Protein AF-A0AA40HML6-F1 (afdb_monomer_lite)

pLDDT: mean 90.64, std 9.3, range [51.56, 98.38]

InterPro domains:
  IPR027005 O-mannosyl-transferase-like [PTHR10050] (1-87)
  IPR032421 Protein O-mannosyl-transferase, C-terminal four TM domain [PF16192] (1-84)

Structure (mmCIF, N/CA/C/O backbone):
data_AF-A0AA40HML6-F1
#
_entry.id   AF-A0AA40HML6-F1
#
loop_
_atom_site.group_PDB
_atom_site.id
_atom_site.type_symbol
_atom_site.label_atom_id
_atom_site.label_alt_id
_atom_site.label_comp_id
_atom_site.label_asym_id
_atom_site.label_entity_id
_atom_site.label_seq_id
_atom_site.pdbx_PDB_ins_code
_atom_site.Cartn_x
_atom_site.Cartn_y
_atom_site.Cartn_z
_atom_site.occupancy
_atom_site.B_iso_or_equiv
_atom_site.auth_seq_id
_atom_site.auth_comp_id
_atom_site.auth_asym_id
_atom_site.auth_atom_id
_atom_site.pdbx_PDB_model_num
ATOM 1 N N . MET A 1 1 ? -21.520 -21.541 -0.781 1.00 51.56 1 MET A N 1
ATOM 2 C CA . MET A 1 1 ? -20.845 -21.151 0.478 1.00 51.56 1 MET A CA 1
ATOM 3 C C . MET A 1 1 ? -21.739 -20.131 1.163 1.00 51.56 1 MET A C 1
ATOM 5 O O . MET A 1 1 ? -21.680 -18.967 0.806 1.00 51.56 1 MET A O 1
ATOM 9 N N . GLU A 1 2 ? -22.602 -20.552 2.086 1.00 69.94 2 GLU A N 1
ATOM 10 C CA . GLU A 1 2 ? -23.446 -19.629 2.864 1.00 69.94 2 GLU A CA 1
ATOM 11 C C . GLU A 1 2 ? -22.843 -19.446 4.256 1.00 69.94 2 GLU A C 1
ATOM 13 O O . GLU A 1 2 ? -23.280 -20.031 5.241 1.00 69.94 2 GLU A O 1
ATOM 18 N N . LYS A 1 3 ? -21.737 -18.704 4.321 1.00 79.94 3 LYS A N 1
ATOM 19 C CA . LYS A 1 3 ? -21.116 -18.289 5.582 1.00 79.94 3 LYS A CA 1
ATOM 20 C C . LYS A 1 3 ? -20.914 -16.788 5.518 1.00 79.94 3 LYS A C 1
ATOM 22 O O . LYS A 1 3 ? -20.373 -16.295 4.531 1.00 79.94 3 LYS A O 1
ATOM 27 N N . THR A 1 4 ? -21.337 -16.076 6.556 1.00 87.38 4 THR A N 1
ATOM 28 C CA . THR A 1 4 ? -21.080 -14.640 6.687 1.00 87.38 4 THR A CA 1
ATOM 29 C C . THR A 1 4 ? -19.573 -14.410 6.731 1.00 87.38 4 THR A C 1
ATOM 31 O O . THR A 1 4 ? -18.889 -14.907 7.626 1.00 87.38 4 THR A O 1
ATOM 34 N N . LEU A 1 5 ? -19.049 -13.685 5.744 1.00 90.81 5 LEU A N 1
ATOM 35 C CA . LEU A 1 5 ? -17.633 -13.348 5.652 1.00 90.81 5 LEU A CA 1
ATOM 36 C C . LEU A 1 5 ? -17.406 -11.921 6.141 1.00 90.81 5 LEU A C 1
ATOM 38 O O . LEU A 1 5 ? -18.043 -10.974 5.690 1.00 90.81 5 LEU A O 1
ATOM 42 N N . PHE A 1 6 ? -16.444 -11.785 7.043 1.00 92.19 6 PHE A N 1
ATOM 43 C CA . PHE A 1 6 ? -15.908 -10.505 7.500 1.00 92.19 6 PHE A CA 1
ATOM 44 C C . PHE A 1 6 ? -14.557 -10.200 6.851 1.00 92.19 6 PHE A C 1
ATOM 46 O O . PHE A 1 6 ? -13.880 -11.107 6.364 1.00 92.19 6 PHE A O 1
ATOM 53 N N . LEU A 1 7 ? -14.127 -8.938 6.925 1.00 90.94 7 LEU A N 1
ATOM 54 C CA . LEU A 1 7 ? -12.902 -8.446 6.288 1.00 90.94 7 LEU A CA 1
ATOM 55 C C . LEU A 1 7 ? -11.640 -9.230 6.683 1.00 90.94 7 LEU A C 1
ATOM 57 O O . LEU A 1 7 ? -10.766 -9.433 5.847 1.00 90.94 7 LEU A O 1
ATOM 61 N N . TYR A 1 8 ? -11.544 -9.725 7.922 1.00 92.69 8 TYR A N 1
ATOM 62 C CA . TYR A 1 8 ? -10.359 -10.466 8.364 1.00 92.69 8 TYR A CA 1
ATOM 63 C C . TYR A 1 8 ? -10.139 -11.780 7.592 1.00 92.69 8 TYR A C 1
ATOM 65 O O . TYR A 1 8 ? -9.003 -12.229 7.468 1.00 92.69 8 TYR A O 1
ATOM 73 N N . HIS A 1 9 ? -11.189 -12.370 7.006 1.00 94.75 9 HIS A N 1
ATOM 74 C CA . HIS A 1 9 ? -11.052 -13.554 6.149 1.00 94.75 9 HIS A CA 1
ATOM 75 C C . HIS A 1 9 ? -10.294 -13.253 4.850 1.00 94.75 9 HIS A C 1
ATOM 77 O O . HIS A 1 9 ? -9.788 -14.172 4.214 1.00 94.75 9 HIS A O 1
ATOM 83 N N . TYR A 1 10 ? -10.200 -11.978 4.458 1.00 95.62 10 TYR A N 1
ATOM 84 C CA . TYR A 1 10 ? -9.434 -11.537 3.296 1.00 95.62 10 TYR A CA 1
ATOM 85 C C . TYR A 1 10 ? -7.934 -11.373 3.595 1.00 95.62 10 TYR A C 1
ATOM 87 O O . TYR A 1 10 ? -7.124 -11.377 2.670 1.00 95.62 10 TYR A O 1
ATOM 95 N N . LEU A 1 11 ? -7.534 -11.260 4.871 1.00 94.56 11 LEU A N 1
ATOM 96 C CA . LEU A 1 11 ? -6.142 -10.983 5.253 1.00 94.56 11 LEU A CA 1
ATOM 97 C C . LEU A 1 11 ? -5.128 -11.988 4.683 1.00 94.56 11 LEU A C 1
ATOM 99 O O . LEU A 1 11 ? -4.108 -11.524 4.179 1.00 94.56 11 LEU A O 1
ATOM 103 N N . PRO A 1 12 ? -5.381 -13.314 4.660 1.00 96.81 12 PRO A N 1
ATOM 104 C CA . PRO A 1 12 ? -4.438 -14.256 4.060 1.00 96.81 12 PRO A CA 1
ATOM 105 C C . PRO A 1 12 ? -4.181 -13.976 2.574 1.00 96.81 12 PRO A C 1
ATOM 107 O O . PRO A 1 12 ? -3.034 -13.962 2.134 1.00 96.81 12 PRO A O 1
ATOM 110 N N . ALA A 1 13 ? -5.237 -13.695 1.803 1.00 96.81 13 ALA A N 1
ATOM 111 C CA . ALA A 1 13 ? -5.113 -13.355 0.386 1.00 96.81 13 ALA A CA 1
ATOM 112 C C . ALA A 1 13 ? -4.344 -12.038 0.195 1.00 96.81 13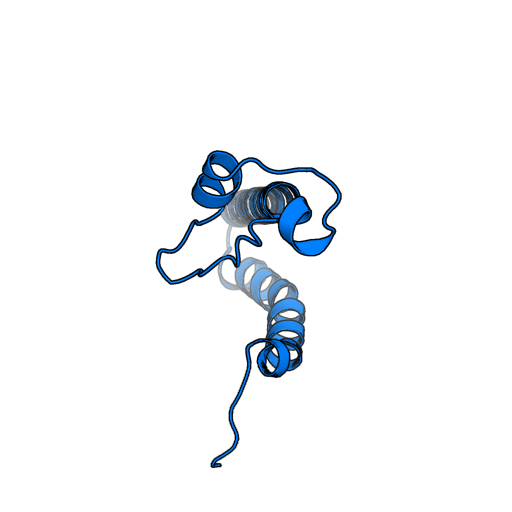 ALA A C 1
ATOM 114 O O . ALA A 1 13 ? -3.450 -11.955 -0.648 1.00 96.81 13 ALA A O 1
ATOM 115 N N . LEU A 1 14 ? -4.633 -11.037 1.033 1.00 96.75 14 LEU A N 1
ATOM 116 C CA . LEU A 1 14 ? -3.904 -9.772 1.048 1.00 96.75 14 LEU A CA 1
ATOM 117 C C . LEU A 1 14 ? -2.409 -9.972 1.337 1.00 96.75 14 LEU A C 1
ATOM 119 O O . LEU A 1 14 ? -1.583 -9.346 0.679 1.00 96.75 14 LEU A O 1
ATOM 123 N N . THR A 1 15 ? -2.039 -10.853 2.272 1.00 97.19 15 THR A N 1
ATOM 124 C CA . THR A 1 15 ? -0.632 -11.157 2.573 1.00 97.19 15 THR A CA 1
ATOM 125 C C . THR A 1 15 ? 0.103 -11.675 1.341 1.00 97.19 15 THR A C 1
ATOM 127 O O . THR A 1 15 ? 1.164 -11.151 1.006 1.00 97.19 15 THR A O 1
ATOM 130 N N . PHE A 1 16 ? -0.465 -12.647 0.619 1.00 97.38 16 PHE A N 1
ATOM 131 C CA . PHE A 1 16 ? 0.145 -13.144 -0.620 1.00 97.38 16 PHE A CA 1
ATOM 132 C C . PHE A 1 16 ? 0.238 -12.062 -1.696 1.00 97.38 16 PHE A C 1
ATOM 134 O O . PHE A 1 16 ? 1.251 -11.969 -2.388 1.00 97.38 16 PHE A O 1
ATOM 141 N N . GLN A 1 17 ? -0.776 -11.203 -1.804 1.00 96.62 17 GLN A N 1
ATOM 142 C CA . GLN A 1 17 ? -0.753 -10.078 -2.733 1.00 96.62 17 GLN A CA 1
ATOM 143 C C . GLN A 1 17 ? 0.369 -9.082 -2.396 1.00 96.62 17 GLN A C 1
ATOM 145 O O . GLN A 1 17 ? 1.059 -8.626 -3.304 1.00 96.62 17 GLN A O 1
ATOM 150 N N . ILE A 1 18 ? 0.605 -8.788 -1.112 1.00 96.75 18 ILE A N 1
ATOM 151 C CA . ILE A 1 18 ? 1.714 -7.927 -0.665 1.00 96.75 18 ILE A CA 1
ATOM 152 C C . ILE A 1 18 ? 3.070 -8.576 -0.965 1.00 96.75 18 ILE A C 1
ATOM 154 O O . ILE A 1 18 ? 3.965 -7.900 -1.466 1.00 96.75 18 ILE A O 1
ATOM 158 N N . LEU A 1 19 ? 3.218 -9.879 -0.714 1.00 96.75 19 LEU A N 1
ATOM 159 C CA . LEU A 1 19 ? 4.447 -10.621 -1.028 1.00 96.75 19 LEU A CA 1
ATOM 160 C C . LEU A 1 19 ? 4.751 -10.657 -2.534 1.00 96.75 19 LEU A C 1
ATOM 162 O O . LEU A 1 19 ? 5.916 -10.706 -2.923 1.00 96.75 19 LEU A O 1
ATOM 166 N N . LEU A 1 20 ? 3.722 -10.598 -3.382 1.00 97.75 20 LEU A N 1
ATOM 167 C CA . LEU A 1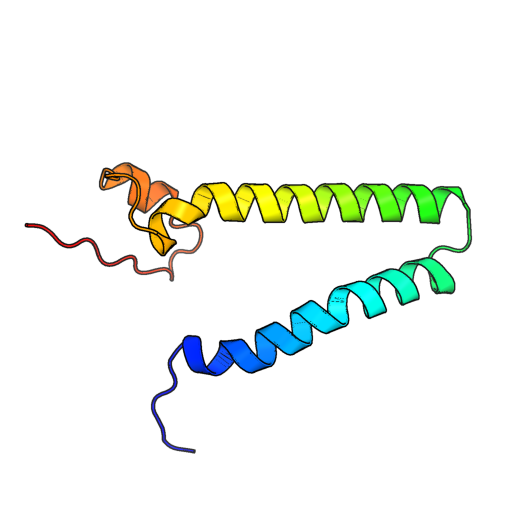 20 ? 3.866 -10.578 -4.838 1.00 97.75 20 LEU A CA 1
ATOM 168 C C . LEU A 1 20 ? 4.312 -9.208 -5.381 1.00 97.75 20 LEU A C 1
ATOM 170 O O . LEU A 1 20 ? 4.952 -9.149 -6.432 1.00 97.75 20 LEU A O 1
ATOM 174 N N . LEU A 1 21 ? 4.019 -8.107 -4.678 1.00 97.12 21 LEU A N 1
ATOM 175 C CA . LEU A 1 21 ? 4.369 -6.747 -5.114 1.00 97.12 21 LEU A CA 1
ATOM 176 C C . LEU A 1 21 ? 5.850 -6.569 -5.492 1.00 97.12 21 LEU A C 1
ATOM 178 O O . LEU A 1 21 ? 6.091 -6.101 -6.605 1.00 97.12 21 LEU A O 1
ATOM 182 N N . PRO A 1 22 ? 6.851 -6.933 -4.662 1.00 96.06 22 PRO A N 1
ATOM 183 C CA . PRO A 1 22 ? 8.256 -6.758 -5.038 1.00 96.06 22 PRO A CA 1
ATOM 184 C C . PRO A 1 22 ? 8.630 -7.545 -6.300 1.00 96.06 22 PRO A C 1
ATOM 186 O O . PRO A 1 22 ? 9.357 -7.021 -7.140 1.00 96.06 22 PRO A O 1
ATOM 189 N N . VAL A 1 23 ? 8.080 -8.752 -6.480 1.00 97.25 23 VAL A N 1
ATOM 190 C CA . VAL A 1 23 ? 8.323 -9.585 -7.670 1.00 97.25 23 VAL A CA 1
ATOM 191 C C . VAL A 1 23 ? 7.782 -8.902 -8.926 1.00 97.25 23 VAL A C 1
ATOM 193 O O . VAL A 1 23 ? 8.471 -8.820 -9.941 1.00 97.25 23 VAL A O 1
ATOM 196 N N . VAL A 1 24 ? 6.566 -8.356 -8.858 1.00 97.62 24 VAL A N 1
ATOM 197 C CA . VAL A 1 24 ? 5.946 -7.641 -9.983 1.00 97.62 24 VAL A CA 1
ATOM 198 C C . VAL A 1 24 ? 6.693 -6.346 -10.294 1.00 97.62 24 VAL A C 1
ATOM 200 O O . VAL A 1 24 ? 6.976 -6.072 -11.459 1.00 97.62 24 VAL A O 1
ATOM 203 N N . LEU A 1 25 ? 7.056 -5.562 -9.276 1.00 97.06 25 LEU A N 1
ATOM 204 C CA . LEU A 1 25 ? 7.819 -4.323 -9.458 1.00 97.06 25 LEU A CA 1
ATOM 205 C C . LEU A 1 25 ? 9.192 -4.597 -10.085 1.00 97.06 25 LEU A C 1
ATOM 207 O O . LEU A 1 25 ? 9.599 -3.882 -11.002 1.00 97.06 25 LEU A O 1
ATOM 211 N N . GLN A 1 26 ? 9.878 -5.654 -9.646 1.00 96.19 26 GLN A N 1
ATOM 212 C CA . GLN A 1 26 ? 11.133 -6.093 -10.252 1.00 96.19 26 GLN A CA 1
ATOM 213 C C . GLN A 1 26 ? 10.927 -6.485 -11.719 1.00 96.19 26 GLN A C 1
ATOM 215 O O . GLN A 1 26 ? 11.649 -5.998 -12.589 1.00 96.19 26 GLN A O 1
ATOM 220 N N . HIS A 1 27 ? 9.906 -7.292 -12.014 1.00 96.50 27 HIS A N 1
ATOM 221 C CA . HIS A 1 27 ? 9.624 -7.733 -13.378 1.00 96.50 27 HIS A CA 1
ATOM 222 C C . HIS A 1 27 ? 9.339 -6.554 -14.322 1.00 96.50 27 HIS A C 1
ATOM 224 O O . HIS A 1 27 ? 9.874 -6.513 -15.431 1.00 96.50 27 HIS A O 1
ATOM 230 N N . ILE A 1 28 ? 8.575 -5.553 -13.866 1.00 96.00 28 ILE A N 1
ATOM 231 C CA . ILE A 1 28 ? 8.317 -4.309 -14.612 1.00 96.00 28 ILE A CA 1
ATOM 232 C C . ILE A 1 28 ? 9.623 -3.548 -14.875 1.00 96.00 28 ILE A C 1
ATOM 234 O O . ILE A 1 28 ? 9.879 -3.140 -16.010 1.00 96.00 28 ILE A O 1
ATOM 238 N N . SER A 1 29 ? 10.466 -3.382 -13.855 1.00 95.19 29 SER A N 1
ATOM 239 C CA . SER A 1 29 ? 11.754 -2.687 -13.988 1.00 95.19 29 SER A CA 1
ATOM 240 C C . SER A 1 29 ? 12.684 -3.375 -14.996 1.00 95.19 29 SER A C 1
ATOM 242 O O . SER A 1 29 ? 13.335 -2.724 -15.815 1.00 95.19 29 SER A O 1
ATOM 244 N N . GLU A 1 30 ? 12.733 -4.705 -14.984 1.00 94.38 30 GLU A N 1
ATOM 245 C CA . GLU A 1 30 ? 13.617 -5.471 -15.862 1.00 94.38 30 GLU A CA 1
ATOM 246 C C . GLU A 1 30 ? 13.115 -5.517 -17.310 1.00 94.38 30 GLU A C 1
ATOM 248 O O . GLU A 1 30 ? 13.907 -5.317 -18.234 1.00 94.38 30 GLU A O 1
ATOM 253 N N . HIS A 1 31 ? 11.812 -5.740 -17.513 1.00 94.56 31 HIS A N 1
ATOM 254 C CA . HIS A 1 31 ? 11.249 -6.074 -18.828 1.00 94.56 31 HIS A CA 1
ATOM 255 C C . HIS A 1 31 ? 10.600 -4.879 -19.536 1.00 94.56 31 HIS A C 1
ATOM 257 O O . HIS A 1 31 ? 10.601 -4.814 -20.768 1.00 94.56 31 HIS A O 1
ATOM 263 N N . LEU A 1 32 ? 10.069 -3.915 -18.780 1.00 92.94 32 LEU A N 1
ATOM 264 C CA . LEU A 1 32 ? 9.359 -2.749 -19.313 1.00 92.94 32 LEU A CA 1
ATOM 265 C C . LEU A 1 32 ? 10.250 -1.496 -19.321 1.00 92.94 32 LEU A C 1
ATOM 267 O O . LEU A 1 32 ? 10.237 -0.720 -20.282 1.00 92.94 32 LEU A O 1
ATOM 271 N N . CYS A 1 33 ? 11.094 -1.314 -18.301 1.00 93.81 33 CYS A N 1
ATOM 272 C CA . CYS A 1 33 ? 12.022 -0.183 -18.217 1.00 93.81 33 CYS A CA 1
ATOM 273 C C . CYS A 1 33 ? 13.347 -0.480 -18.946 1.00 93.81 33 CYS A C 1
ATOM 275 O O . CYS A 1 33 ? 14.364 -0.834 -18.348 1.00 93.81 33 CYS A O 1
ATOM 277 N N . ARG A 1 34 ? 13.335 -0.300 -20.272 1.00 90.25 34 ARG A N 1
ATOM 278 C CA . ARG A 1 34 ? 14.486 -0.578 -21.157 1.00 90.25 34 ARG A CA 1
ATOM 279 C C . ARG A 1 34 ? 15.661 0.399 -21.031 1.00 90.25 34 ARG A C 1
ATOM 281 O O . ARG A 1 34 ? 16.790 0.012 -21.307 1.00 90.25 34 ARG A O 1
ATOM 288 N N . SER A 1 35 ? 15.413 1.655 -20.653 1.00 94.19 35 SER A N 1
ATOM 289 C CA . SER A 1 35 ? 16.451 2.687 -20.521 1.00 94.19 35 SER A CA 1
ATOM 290 C C . SER A 1 35 ? 16.798 2.954 -19.055 1.00 94.19 35 SER A C 1
ATOM 292 O O . SER A 1 35 ? 15.958 2.788 -18.167 1.00 94.19 35 SER A O 1
ATOM 294 N N . GLN A 1 36 ? 18.020 3.431 -18.798 1.00 92.94 36 GLN A N 1
ATOM 295 C CA . GLN A 1 36 ? 18.446 3.811 -17.447 1.00 92.94 36 GLN A CA 1
ATOM 296 C C . GLN A 1 36 ? 17.557 4.913 -16.859 1.00 92.94 36 GLN A C 1
ATOM 298 O O . GLN A 1 36 ? 17.210 4.860 -15.683 1.00 92.94 36 GLN A O 1
ATOM 303 N N . LEU A 1 37 ? 17.123 5.869 -17.688 1.00 95.69 37 LEU A N 1
ATOM 304 C CA . LEU A 1 37 ? 16.187 6.909 -17.268 1.00 95.69 37 LEU A CA 1
ATOM 305 C C . LEU A 1 37 ? 14.847 6.311 -16.821 1.00 95.69 37 LEU A C 1
ATOM 307 O O . LEU A 1 37 ? 14.351 6.679 -15.761 1.00 95.69 37 LEU A O 1
ATOM 311 N N . HIS A 1 38 ? 14.280 5.363 -17.578 1.00 95.50 38 HIS A N 1
ATOM 312 C CA . HIS A 1 38 ? 13.024 4.710 -17.195 1.00 95.50 38 HIS A CA 1
ATOM 313 C C . HIS A 1 38 ? 13.161 3.950 -15.876 1.00 95.50 38 HIS A C 1
ATOM 315 O O . HIS A 1 38 ? 12.264 4.031 -15.045 1.00 95.50 38 HIS A O 1
ATOM 321 N N . ARG A 1 39 ? 14.283 3.253 -15.661 1.00 94.44 39 ARG A N 1
ATOM 322 C CA . ARG A 1 39 ? 14.551 2.528 -14.409 1.00 94.44 39 ARG A CA 1
ATOM 323 C C . ARG A 1 39 ? 14.669 3.475 -13.218 1.00 94.44 39 ARG A C 1
ATOM 325 O O . ARG A 1 39 ? 14.053 3.223 -12.187 1.00 94.44 39 ARG A O 1
ATOM 332 N N . SER A 1 40 ? 15.394 4.583 -13.372 1.00 96.19 40 SER A N 1
ATOM 333 C CA . SER A 1 40 ? 15.523 5.600 -12.323 1.00 96.19 40 SER A CA 1
ATOM 334 C C . SER A 1 40 ? 14.187 6.271 -12.001 1.00 96.19 40 SER A C 1
ATOM 336 O O . SER A 1 40 ? 13.837 6.402 -10.830 1.00 96.19 40 SER A O 1
ATOM 338 N N . LEU A 1 41 ? 13.415 6.658 -13.023 1.00 97.12 41 LEU A N 1
ATOM 339 C CA . LEU A 1 41 ? 12.082 7.240 -12.841 1.00 97.12 41 LEU A 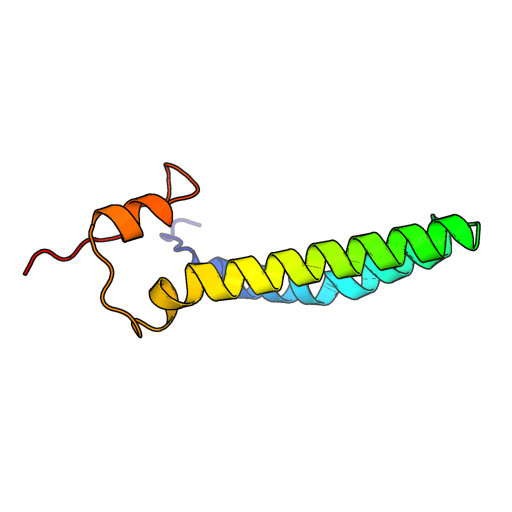CA 1
ATOM 340 C C . LEU A 1 41 ? 11.129 6.250 -12.168 1.00 97.12 41 LEU A C 1
ATOM 342 O O . LEU A 1 41 ? 10.441 6.612 -11.218 1.00 97.12 41 LEU A O 1
ATOM 346 N N . PHE A 1 42 ? 11.120 4.992 -12.611 1.00 97.56 42 PHE A N 1
ATOM 347 C CA . PHE A 1 42 ? 10.314 3.941 -12.000 1.00 97.56 42 PHE A CA 1
ATOM 348 C C . PHE A 1 42 ? 10.692 3.718 -10.532 1.00 97.56 42 PHE A C 1
ATOM 350 O O . PHE A 1 42 ? 9.815 3.702 -9.673 1.00 97.56 42 PHE A O 1
ATOM 357 N N . GLY A 1 43 ? 11.988 3.638 -10.217 1.00 97.06 43 GLY A N 1
ATOM 358 C CA . GLY A 1 43 ? 12.467 3.535 -8.839 1.00 97.06 43 GLY A CA 1
ATOM 359 C C . GLY A 1 43 ? 12.020 4.713 -7.969 1.00 97.06 43 GLY A C 1
ATOM 360 O O . GLY A 1 43 ? 11.509 4.502 -6.870 1.00 97.06 43 GLY A O 1
ATOM 361 N N . ALA A 1 44 ? 12.127 5.945 -8.474 1.00 98.00 44 ALA A N 1
ATOM 362 C CA . ALA A 1 44 ? 11.652 7.135 -7.767 1.00 98.00 44 ALA A CA 1
ATOM 363 C C . ALA A 1 44 ? 10.137 7.084 -7.499 1.00 98.00 44 ALA A C 1
ATOM 365 O O . ALA A 1 44 ? 9.699 7.397 -6.392 1.00 98.00 44 ALA A O 1
ATOM 366 N N . LEU A 1 45 ? 9.341 6.632 -8.475 1.00 97.81 45 LEU A N 1
ATOM 367 C CA . LEU A 1 45 ? 7.895 6.444 -8.315 1.00 97.81 45 LEU A CA 1
ATOM 368 C C . LEU A 1 45 ? 7.565 5.375 -7.267 1.00 97.81 45 LEU A C 1
ATOM 370 O O . LEU A 1 45 ? 6.671 5.589 -6.450 1.00 97.81 45 LEU A O 1
ATOM 374 N N . VAL A 1 46 ? 8.297 4.259 -7.241 1.00 97.88 46 VAL A N 1
ATOM 375 C CA . VAL A 1 46 ? 8.125 3.205 -6.226 1.00 97.88 46 VAL A CA 1
ATOM 376 C C . VAL A 1 46 ? 8.439 3.734 -4.828 1.00 97.88 46 VAL A C 1
ATOM 378 O O . VAL A 1 46 ? 7.667 3.494 -3.900 1.00 97.88 46 VAL A O 1
ATOM 381 N N . VAL A 1 47 ? 9.524 4.497 -4.666 1.00 98.12 47 VAL A N 1
ATOM 382 C CA . VAL A 1 47 ? 9.883 5.118 -3.380 1.00 98.12 47 VAL A CA 1
ATOM 383 C C . VAL A 1 47 ? 8.821 6.124 -2.939 1.00 98.12 47 VAL A C 1
ATOM 385 O O . VAL A 1 47 ? 8.409 6.107 -1.777 1.00 98.12 47 VAL A O 1
ATOM 388 N N . ALA A 1 48 ? 8.341 6.973 -3.849 1.00 98.38 48 ALA A N 1
ATOM 389 C CA . ALA A 1 48 ? 7.275 7.930 -3.561 1.00 98.38 48 ALA A CA 1
ATOM 390 C C . ALA A 1 48 ? 5.975 7.225 -3.139 1.00 98.38 48 ALA A C 1
ATOM 392 O O . ALA A 1 48 ? 5.373 7.587 -2.127 1.00 98.38 48 ALA A O 1
ATOM 393 N N . TRP A 1 49 ? 5.578 6.174 -3.860 1.00 98.12 49 TRP A N 1
ATOM 394 C CA . TRP A 1 49 ? 4.411 5.356 -3.535 1.00 98.12 49 TRP A CA 1
ATOM 395 C C . TRP A 1 49 ? 4.542 4.668 -2.169 1.00 98.12 49 TRP A C 1
ATOM 397 O O . TRP A 1 49 ? 3.626 4.749 -1.350 1.00 98.12 49 TRP A O 1
ATOM 407 N N . TYR A 1 50 ? 5.691 4.055 -1.877 1.00 97.56 50 TYR A N 1
ATOM 408 C CA . TYR A 1 50 ? 5.941 3.426 -0.578 1.00 97.56 50 TYR A CA 1
ATOM 409 C C . TYR A 1 50 ? 5.919 4.449 0.565 1.00 97.56 50 TYR A C 1
ATOM 411 O O . TYR A 1 50 ? 5.329 4.209 1.617 1.00 97.56 50 TYR A O 1
ATOM 419 N N . SER A 1 51 ? 6.493 5.632 0.340 1.00 98.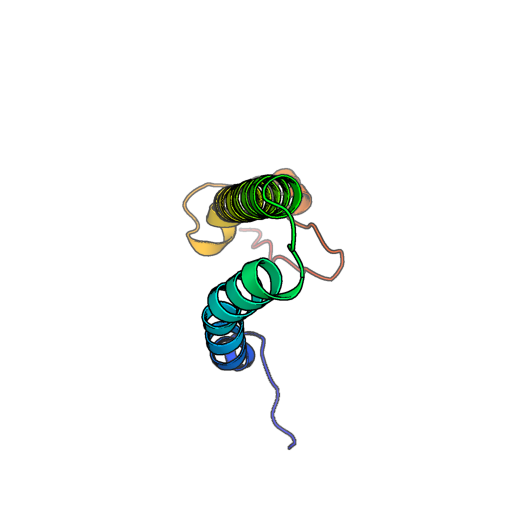38 51 SER A N 1
ATOM 420 C CA . SER A 1 51 ? 6.469 6.734 1.309 1.00 98.38 51 SER A CA 1
ATOM 421 C C . SER A 1 51 ? 5.038 7.197 1.596 1.00 98.38 51 SER A C 1
ATOM 423 O O . SER A 1 51 ? 4.681 7.412 2.754 1.00 98.38 51 SER A O 1
ATOM 425 N N . ALA A 1 52 ? 4.189 7.279 0.566 1.00 98.00 52 ALA A N 1
ATOM 426 C CA . ALA A 1 52 ? 2.767 7.560 0.730 1.00 98.00 52 ALA A CA 1
ATOM 427 C C . ALA A 1 52 ? 2.057 6.460 1.536 1.00 98.00 52 ALA A C 1
ATOM 429 O O . ALA A 1 52 ? 1.290 6.782 2.441 1.00 98.00 52 ALA A O 1
ATOM 430 N N . ALA A 1 53 ? 2.349 5.178 1.287 1.00 96.94 53 ALA A N 1
ATOM 431 C CA . ALA A 1 53 ? 1.799 4.068 2.071 1.00 96.94 53 ALA A CA 1
ATOM 432 C C . ALA A 1 53 ? 2.194 4.154 3.559 1.00 96.94 53 ALA A C 1
ATOM 434 O O . ALA A 1 53 ? 1.339 4.013 4.436 1.00 96.94 53 ALA A O 1
ATOM 435 N N . CYS A 1 54 ? 3.457 4.472 3.857 1.00 97.50 54 CYS A N 1
ATOM 436 C CA . CYS A 1 54 ? 3.925 4.730 5.222 1.00 97.50 54 CYS A CA 1
ATOM 437 C C . CYS A 1 54 ? 3.221 5.936 5.859 1.00 97.50 54 CYS A C 1
ATOM 439 O O . CYS A 1 54 ? 2.841 5.891 7.030 1.00 97.50 54 CYS A O 1
ATOM 441 N N . HIS A 1 55 ? 3.021 7.018 5.107 1.00 97.19 55 HIS A N 1
ATOM 442 C CA . HIS A 1 55 ? 2.274 8.180 5.582 1.00 97.19 55 HIS A CA 1
ATOM 443 C C . HIS A 1 55 ? 0.822 7.809 5.925 1.00 97.19 55 HIS A C 1
ATOM 445 O O . HIS A 1 55 ? 0.358 8.106 7.024 1.00 97.19 55 HIS A O 1
ATOM 451 N N . VAL A 1 56 ? 0.130 7.085 5.038 1.00 96.25 56 VAL A N 1
ATOM 452 C CA . VAL A 1 56 ? -1.234 6.574 5.265 1.00 96.25 56 VAL A CA 1
ATOM 453 C C . VAL A 1 56 ? -1.303 5.708 6.522 1.00 96.25 56 VAL A C 1
ATOM 455 O O . VAL A 1 56 ? -2.200 5.895 7.342 1.00 96.25 56 VAL A O 1
ATOM 458 N N . PHE A 1 57 ? -0.342 4.798 6.712 1.00 94.88 57 PHE A N 1
ATOM 459 C CA . PHE A 1 57 ? -0.264 3.980 7.922 1.00 94.88 57 PHE A CA 1
ATOM 460 C C . PHE A 1 57 ? -0.180 4.844 9.183 1.00 94.88 57 PHE A C 1
ATOM 462 O O . PHE A 1 57 ? -0.926 4.607 10.125 1.00 94.88 57 PHE A O 1
ATOM 469 N N . ASN A 1 58 ? 0.668 5.876 9.194 1.00 94.31 58 ASN A N 1
ATOM 470 C CA . ASN A 1 58 ? 0.788 6.774 10.345 1.00 94.31 58 ASN A CA 1
ATOM 471 C C . ASN A 1 58 ? -0.490 7.582 10.609 1.00 94.31 58 ASN A C 1
ATOM 473 O O . ASN A 1 58 ? -0.843 7.789 11.768 1.00 94.31 58 ASN A O 1
ATOM 477 N N . VAL A 1 59 ? -1.200 8.002 9.558 1.00 93.31 59 VAL A N 1
ATOM 478 C CA . VAL A 1 59 ? -2.486 8.711 9.677 1.00 93.31 59 VAL A CA 1
ATOM 479 C C . VAL A 1 59 ? -3.574 7.804 10.258 1.00 93.31 59 VAL A C 1
ATOM 481 O O . VAL A 1 59 ? -4.331 8.238 11.121 1.00 93.31 59 VAL A O 1
ATOM 484 N N . LEU A 1 60 ? -3.641 6.540 9.827 1.00 92.00 60 LEU A N 1
ATOM 485 C CA . LEU A 1 60 ? -4.662 5.579 10.268 1.00 92.00 60 LEU A CA 1
ATOM 486 C C . LEU A 1 60 ? -4.276 4.806 11.539 1.00 92.00 60 LEU A C 1
ATOM 488 O O . LEU A 1 60 ? -5.135 4.168 12.144 1.00 92.00 60 LEU A O 1
ATOM 492 N N . ARG A 1 61 ? -3.015 4.880 11.981 1.00 92.38 61 ARG A N 1
ATOM 493 C CA . ARG A 1 61 ? -2.490 4.210 13.182 1.00 92.38 61 ARG A CA 1
ATOM 494 C C . ARG A 1 61 ? -3.382 4.381 14.426 1.00 92.38 61 ARG A C 1
ATOM 496 O O . ARG A 1 61 ? -3.600 3.365 15.092 1.00 92.38 61 ARG A O 1
ATOM 503 N N . PRO A 1 62 ? -3.940 5.570 14.739 1.00 91.31 62 PRO A N 1
ATOM 504 C CA . PRO A 1 62 ? -4.816 5.732 15.900 1.00 91.31 62 PRO A CA 1
ATOM 505 C C . PRO A 1 62 ? -6.052 4.825 15.881 1.00 91.31 62 PRO A C 1
ATOM 507 O O . PRO A 1 62 ? -6.508 4.410 16.942 1.00 91.31 62 PRO A O 1
ATOM 510 N N . LEU A 1 63 ? -6.569 4.464 14.699 1.00 88.06 63 LEU A N 1
ATOM 511 C CA . LEU A 1 63 ? -7.701 3.537 14.569 1.00 88.06 63 LEU A CA 1
ATOM 512 C C . LEU A 1 63 ? -7.316 2.100 14.937 1.00 88.06 63 LEU A C 1
ATOM 514 O O . LEU A 1 63 ? -8.145 1.351 15.443 1.00 88.06 63 LEU A O 1
ATOM 518 N N . THR A 1 64 ? -6.066 1.715 14.680 1.00 89.69 64 THR A N 1
ATOM 519 C CA . THR A 1 64 ? -5.563 0.362 14.947 1.00 89.69 64 THR A CA 1
ATOM 520 C C . THR A 1 64 ? -5.119 0.194 16.397 1.00 89.69 64 THR A C 1
ATOM 522 O O . THR A 1 64 ? -5.398 -0.834 17.006 1.00 89.69 64 THR A O 1
ATOM 525 N N . TYR A 1 65 ? -4.409 1.184 16.945 1.00 90.12 65 TYR A N 1
ATOM 526 C CA . TYR A 1 65 ? -3.780 1.075 18.266 1.00 90.12 65 TYR A CA 1
ATOM 527 C C . TYR A 1 65 ? -4.552 1.780 19.384 1.00 90.12 65 TYR A C 1
ATOM 529 O O . TYR A 1 65 ? -4.272 1.517 20.550 1.00 90.12 65 TYR A O 1
ATOM 537 N N . GLY A 1 66 ? -5.499 2.668 19.062 1.00 87.31 66 GLY A N 1
ATOM 538 C CA . GLY A 1 66 ? -6.257 3.418 20.068 1.00 87.31 66 GLY A CA 1
ATOM 539 C C . GLY A 1 66 ? -5.384 4.323 20.942 1.00 87.31 66 GLY A C 1
ATOM 540 O O .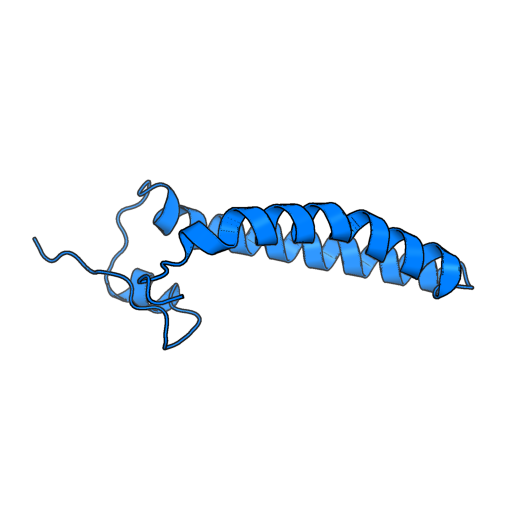 GLY A 1 66 ? -5.730 4.588 22.088 1.00 87.31 66 GLY A O 1
ATOM 541 N N . ASP A 1 67 ? -4.234 4.770 20.430 1.00 85.44 67 ASP A N 1
ATOM 542 C CA . ASP A 1 67 ? -3.208 5.490 21.195 1.00 85.44 67 ASP A CA 1
ATOM 543 C C . ASP A 1 67 ? -3.469 7.001 21.333 1.00 85.44 67 ASP A C 1
ATOM 545 O O . ASP A 1 67 ? -2.794 7.679 22.109 1.00 85.44 67 ASP A O 1
ATOM 549 N N . LYS A 1 68 ? -4.466 7.535 20.620 1.00 84.25 68 LYS A N 1
ATOM 550 C CA . LYS A 1 68 ? -4.914 8.931 20.706 1.00 84.25 68 LYS A CA 1
ATOM 551 C C . LYS A 1 68 ? -6.421 9.021 20.905 1.00 84.25 68 LYS A C 1
ATOM 553 O O . LYS A 1 68 ? -7.189 8.386 20.187 1.00 84.25 68 LYS A O 1
ATOM 558 N N . SER A 1 69 ? -6.838 9.909 21.805 1.00 82.06 69 SER A N 1
ATOM 559 C CA . SER A 1 69 ? -8.229 10.353 21.901 1.00 82.06 69 SER A CA 1
ATOM 560 C C . SER A 1 69 ? -8.561 11.232 20.696 1.00 82.06 69 SER A C 1
ATOM 562 O O . SER A 1 69 ? -8.041 12.339 20.576 1.00 82.06 69 SER A O 1
ATOM 564 N N . LEU A 1 70 ? -9.396 10.724 19.792 1.00 85.31 70 LEU A N 1
ATOM 565 C CA . LEU A 1 70 ? -9.842 11.439 18.597 1.00 85.31 70 LEU A CA 1
ATOM 566 C C . LEU A 1 70 ? -11.195 12.104 18.853 1.00 85.31 70 LEU A C 1
ATOM 568 O O . LEU A 1 70 ? -12.103 11.478 19.406 1.00 85.31 70 LEU A O 1
ATOM 572 N N . SER A 1 71 ? -11.350 13.358 18.425 1.00 85.75 71 SER A N 1
ATOM 573 C CA . SER A 1 71 ? -12.665 13.999 18.412 1.00 85.75 71 SER A CA 1
ATOM 574 C C . SER A 1 71 ? -13.551 13.402 17.300 1.00 85.75 71 SER A C 1
ATOM 576 O O . SER A 1 71 ? -13.034 12.815 16.343 1.00 85.75 71 SER A O 1
ATOM 578 N N . PRO A 1 72 ? -14.888 13.555 17.360 1.00 84.56 72 PRO A N 1
ATOM 579 C CA . PRO A 1 72 ? -15.776 13.086 16.292 1.00 84.56 72 PRO A CA 1
ATOM 580 C C . PRO A 1 72 ? -15.441 13.673 14.912 1.00 84.56 72 PRO A C 1
ATOM 582 O O . PRO A 1 72 ? -15.545 12.973 13.907 1.00 84.56 72 PRO A O 1
ATOM 585 N N . SER A 1 73 ? -14.992 14.932 14.860 1.00 85.69 73 SER A N 1
ATOM 586 C CA . SER A 1 73 ? -14.518 15.573 13.628 1.00 85.69 73 SER A CA 1
ATOM 587 C C . SER A 1 73 ? -13.229 14.943 13.099 1.00 85.69 73 SER A C 1
ATOM 589 O O . SER A 1 73 ? -13.108 14.750 11.891 1.00 85.69 73 SER A O 1
ATOM 591 N N . ASP A 1 74 ? -12.301 14.556 13.981 1.00 86.62 74 ASP A N 1
ATOM 592 C CA . ASP A 1 74 ? -11.061 13.881 13.573 1.00 86.62 74 ASP A CA 1
ATOM 593 C C . ASP A 1 74 ? -11.358 12.487 13.008 1.00 86.62 74 ASP A C 1
ATOM 595 O O . ASP A 1 74 ? -10.807 12.094 11.982 1.00 86.62 74 ASP A O 1
ATOM 599 N N . LEU A 1 75 ? -12.287 11.752 13.628 1.00 86.31 75 LEU A N 1
ATOM 600 C CA . LEU A 1 75 ? -12.752 10.457 13.121 1.00 86.31 75 LEU A CA 1
ATOM 601 C C . LEU A 1 75 ? -13.417 10.591 11.748 1.00 86.31 75 LEU A C 1
ATOM 603 O O . LEU A 1 75 ? -13.189 9.761 10.867 1.00 86.31 75 LEU A O 1
ATOM 607 N N . GLN A 1 76 ? -14.197 11.653 11.538 1.00 85.38 76 GLN A N 1
ATOM 608 C CA . GLN A 1 76 ? -14.809 11.926 10.242 1.00 85.38 76 GLN A CA 1
ATOM 609 C C . GLN A 1 76 ? -13.765 12.279 9.173 1.00 85.38 76 GLN A C 1
ATOM 611 O O . GLN A 1 76 ? -13.912 11.855 8.029 1.00 85.38 76 GLN A O 1
ATOM 616 N N . ALA A 1 77 ? -12.684 12.973 9.538 1.00 88.38 77 ALA A N 1
ATOM 617 C CA . ALA A 1 77 ? -11.571 13.264 8.631 1.00 88.38 77 ALA A CA 1
ATOM 618 C C . ALA A 1 77 ? -10.778 12.003 8.225 1.00 88.38 77 ALA A C 1
ATOM 620 O O . ALA A 1 77 ? -10.269 11.923 7.107 1.00 88.38 77 ALA A O 1
ATOM 621 N N . LEU A 1 78 ? -10.707 10.988 9.095 1.00 88.75 78 LEU A N 1
ATOM 622 C CA . LEU A 1 78 ? -10.088 9.689 8.784 1.00 88.75 78 LEU A CA 1
ATOM 623 C C . LEU A 1 78 ? -10.963 8.799 7.885 1.00 88.75 78 LEU A C 1
ATOM 625 O O . LEU A 1 78 ? -10.489 7.797 7.343 1.00 88.75 78 LEU A O 1
ATOM 629 N N . ARG A 1 79 ? -12.235 9.158 7.684 1.00 89.88 79 ARG A N 1
ATOM 630 C CA . ARG A 1 79 ? -13.170 8.423 6.831 1.00 89.88 79 ARG A CA 1
ATOM 631 C C . ARG A 1 79 ? -12.970 8.779 5.356 1.00 89.88 79 ARG A C 1
ATOM 633 O O . ARG A 1 79 ? -13.728 9.553 4.779 1.00 89.88 79 ARG A O 1
ATOM 640 N N . TRP A 1 80 ? -11.967 8.172 4.724 1.00 89.31 80 TRP A N 1
ATOM 641 C CA . TRP A 1 80 ? -11.633 8.434 3.314 1.00 89.31 80 TRP A CA 1
ATOM 642 C C . TRP A 1 80 ? -12.636 7.873 2.309 1.00 89.31 80 TRP A C 1
ATOM 644 O O . TRP A 1 80 ? -12.704 8.338 1.175 1.00 89.31 80 TRP A O 1
ATOM 654 N N . ARG A 1 81 ? -13.409 6.861 2.707 1.00 90.06 81 ARG A N 1
ATOM 655 C CA . ARG A 1 81 ? -14.468 6.278 1.885 1.00 90.06 81 ARG A CA 1
ATOM 656 C C . ARG A 1 81 ? -15.776 6.329 2.648 1.00 90.06 81 ARG A C 1
ATOM 658 O O . ARG A 1 81 ? -15.818 5.945 3.811 1.00 90.06 81 ARG A O 1
ATOM 665 N N . GLU A 1 82 ? -16.854 6.731 1.985 1.00 86.56 82 GLU A N 1
ATOM 666 C CA . GLU A 1 82 ? -18.179 6.845 2.614 1.00 86.56 82 GLU A CA 1
ATOM 667 C C . GLU A 1 82 ? -18.663 5.527 3.228 1.00 86.56 82 GLU A C 1
ATOM 669 O O . GLU A 1 82 ? -19.316 5.528 4.265 1.00 86.56 82 GLU A O 1
ATOM 674 N N . SER A 1 83 ? -18.267 4.397 2.634 1.00 89.62 83 SER A N 1
ATOM 675 C CA . SER A 1 83 ? -18.604 3.059 3.123 1.00 89.62 83 SER A CA 1
ATOM 676 C C . SER A 1 83 ? -17.845 2.641 4.395 1.00 89.62 83 SER A C 1
ATOM 678 O O . SER A 1 83 ? -18.009 1.506 4.839 1.00 89.62 83 SER A O 1
ATOM 680 N N . TRP A 1 84 ? -16.899 3.443 4.890 1.00 89.25 84 TRP A N 1
ATOM 681 C CA . TRP A 1 84 ? -16.169 3.145 6.122 1.00 89.25 84 TRP A CA 1
ATOM 682 C C . TRP A 1 84 ? -16.989 3.640 7.304 1.00 89.25 84 TRP A C 1
ATOM 684 O O . TRP A 1 84 ? -16.943 4.817 7.655 1.00 89.25 84 TRP A O 1
ATOM 694 N N . ASP A 1 85 ? -17.749 2.734 7.909 1.00 83.81 85 ASP A N 1
ATOM 695 C CA . ASP A 1 85 ? -18.511 3.050 9.109 1.00 83.81 85 ASP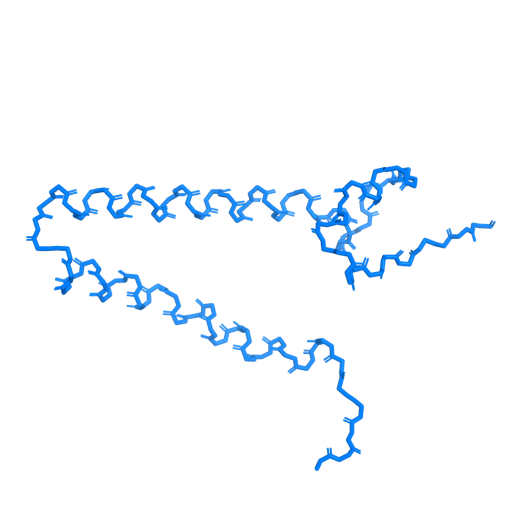 A CA 1
ATOM 696 C C . ASP A 1 85 ? -17.630 2.838 10.347 1.00 83.81 85 ASP A C 1
ATOM 698 O O . ASP A 1 85 ? -17.361 1.708 10.765 1.00 83.81 85 ASP A O 1
ATOM 702 N N . ILE A 1 86 ? -17.087 3.936 10.876 1.00 82.19 86 ILE A N 1
ATOM 703 C CA . ILE A 1 86 ? -16.246 3.918 12.073 1.00 82.19 86 ILE A CA 1
ATOM 704 C C . ILE A 1 86 ? -17.173 4.031 13.282 1.00 82.19 86 ILE A C 1
ATOM 706 O O . ILE A 1 86 ? -17.808 5.061 13.494 1.00 82.19 86 ILE A O 1
ATOM 710 N N . LEU A 1 87 ? -17.234 2.971 14.088 1.00 77.50 87 LEU A N 1
ATOM 711 C CA . LEU A 1 87 ? -18.041 2.928 15.306 1.00 77.50 87 LEU A CA 1
ATOM 712 C C . LEU A 1 87 ? -17.583 3.995 16.311 1.00 77.50 87 LEU A C 1
ATOM 714 O O . LEU A 1 87 ? -16.565 3.843 16.985 1.00 77.50 87 LEU A O 1
ATOM 718 N N . ILE A 1 88 ? -18.378 5.057 16.453 1.00 71.50 88 ILE A N 1
ATOM 719 C CA . ILE A 1 88 ? -18.199 6.070 17.495 1.00 71.50 88 ILE A CA 1
ATOM 720 C C . ILE A 1 88 ? -18.949 5.600 18.739 1.00 71.50 88 ILE A C 1
ATOM 722 O O . ILE A 1 88 ? -20.177 5.685 18.812 1.00 71.50 88 ILE A O 1
ATOM 726 N N . ARG A 1 89 ? -18.221 5.105 19.742 1.00 65.81 89 ARG A N 1
ATOM 727 C CA . ARG A 1 89 ? -18.822 4.779 21.037 1.00 65.81 89 ARG A CA 1
ATOM 728 C C . ARG A 1 89 ? -19.035 6.083 21.812 1.00 65.81 89 ARG A C 1
ATOM 730 O O . ARG A 1 89 ? -18.081 6.654 22.330 1.00 65.81 89 ARG A O 1
ATOM 737 N N . LYS A 1 90 ? -20.276 6.579 21.855 1.00 58.44 90 LYS A N 1
ATOM 738 C CA . LYS A 1 90 ? -20.660 7.606 22.834 1.00 58.44 90 LYS A CA 1
ATOM 739 C C . LYS A 1 90 ? -20.644 6.949 24.213 1.00 58.44 90 LYS A C 1
ATOM 741 O O . LYS A 1 90 ? -21.217 5.870 24.366 1.00 58.44 90 LYS A O 1
ATOM 746 N N . HIS A 1 91 ? -19.917 7.556 25.145 1.00 53.53 91 HIS A N 1
ATOM 747 C CA . HIS A 1 91 ? -19.971 7.172 26.550 1.00 53.53 91 HIS A CA 1
ATOM 748 C C . HIS A 1 91 ? -21.336 7.503 27.148 1.00 53.53 91 HIS A C 1
ATOM 750 O O . HIS A 1 91 ? -21.921 8.527 26.721 1.00 53.53 91 HIS A O 1
#

Foldseek 3Di:
DPDDDDPVVCVVVVVVVVVCVVVVLVCCLVPVVPDPVSNVVSVVVVVVVVVVVVVLCVLCVCVVPVPDDDDPVSVVVNCPDPPDDDDDDDD

Radius of gyration: 18.67 Å; chains: 1; bounding box: 42×37×48 Å

Sequence (91 aa):
MEKTLFLYHYLPALTFQILLLPVVLQHISEHLCRSQLHRSLFGALVVAWYSAACHVFNVLRPLTYGDKSLSPSDLQALRWRESWDILIRKH

Organism: Cnephaeus nilssonii (NCBI:txid3371016)

Secondary structure (DSSP, 8-state):
---PPPGGGGHHHHHHHHHHHHHHHHHHHHHT--SHHHHHHHHHHHHHHHHHHHHHHHHHHHHHH--S---HHHHHHT--STT--------